Protein AF-A0A1B2IY49-F1 (afdb_monomer)

Solvent-accessible surface area (backbone atoms only — not comparable to full-atom values): 8302 Å² total; per-residue (Å²): 99,75,45,83,74,47,77,48,63,42,98,83,67,39,33,44,38,41,30,28,26,46,43,56,96,92,39,77,46,91,59,80,43,50,30,36,43,34,51,78,50,99,48,34,34,33,35,19,38,26,85,46,89,100,45,72,39,74,17,78,49,65,54,77,44,77,49,66,69,64,94,63,80,59,44,60,62,50,42,57,72,69,43,41,64,55,45,36,51,57,41,44,56,50,51,52,51,52,50,52,51,52,51,52,57,38,49,76,71,71,48,93,72,80,59,68,90,73,37,64,68,59,48,49,53,50,50,52,51,27,52,53,53,35,52,52,54,51,49,54,52,31,46,69,74,72,109

Secondary structure (DSSP, 8-state):
-EEEEEEEE-TTS-EEEEEEEEEETTEE-S--EEEEEEESSSSEEEEEEEEETTEEEEESSSEEEEEE--SS-SHHHHIIIIIHHHHHHHHHHHHHHHHHHHHHHHHHTT-----TTT-HHHHHHHHHHHHHHHHHHHHHHHHHHH-

pLDDT: mean 86.25, std 7.24, range [60.22, 95.56]

Mean predicted aligned error: 9.66 Å

Nearest PDB structures (foldseek):
  9exk-assembly1_A  TM=2.529E-01  e=7.251E-01  synthetic construct
  6w3g-assembly1_A  TM=5.824E-01  e=7.915E+00  synthetic construct
  6w3f-assembly2_B  TM=3.516E-01  e=3.230E+00  synthetic construct

Radius of gyration: 22.64 Å; Cα contacts (8 Å, |Δi|>4): 192; chains: 1; bounding box: 48×28×68 Å

Structure (mmCIF, N/CA/C/O backbone):
data_AF-A0A1B2IY49-F1
#
_entry.id   AF-A0A1B2IY49-F1
#
loop_
_atom_site.group_PDB
_atom_site.id
_atom_site.type_symbol
_atom_site.label_atom_id
_atom_site.label_alt_id
_atom_site.label_comp_id
_atom_site.label_asym_id
_atom_site.label_entity_id
_atom_site.label_seq_id
_atom_site.pdbx_PDB_ins_code
_atom_site.Cartn_x
_atom_site.Cartn_y
_atom_site.Cartn_z
_atom_site.occupancy
_atom_site.B_iso_or_equiv
_atom_site.auth_seq_id
_atom_site.auth_comp_id
_atom_site.auth_asym_id
_atom_site.auth_atom_id
_atom_site.pdbx_PDB_model_num
ATOM 1 N N . MET A 1 1 ? -9.467 0.993 -11.015 1.00 60.22 1 MET A N 1
ATOM 2 C CA . MET A 1 1 ? -9.026 -0.027 -11.997 1.00 60.22 1 MET A CA 1
ATOM 3 C C . MET A 1 1 ? -8.592 0.673 -13.283 1.00 60.22 1 MET A C 1
ATOM 5 O O . MET A 1 1 ? -9.047 1.790 -13.521 1.00 60.22 1 MET A O 1
ATOM 9 N N . VAL A 1 2 ? -7.701 0.080 -14.078 1.00 70.75 2 VAL A N 1
ATOM 10 C CA . VAL A 1 2 ? -7.258 0.634 -15.372 1.00 70.75 2 VAL A CA 1
ATOM 11 C C . VAL A 1 2 ? -7.484 -0.385 -16.481 1.00 70.75 2 VAL A C 1
ATOM 13 O O . VAL A 1 2 ? -7.362 -1.579 -16.234 1.00 70.75 2 VAL A O 1
ATOM 16 N N . VAL A 1 3 ? -7.799 0.087 -17.687 1.00 75.25 3 VAL A N 1
ATOM 17 C CA . VAL A 1 3 ? -7.987 -0.762 -18.871 1.00 75.25 3 VAL A CA 1
ATOM 18 C C . VAL A 1 3 ? -7.000 -0.335 -19.950 1.00 75.25 3 VAL A C 1
ATOM 20 O O . VAL A 1 3 ? -6.993 0.847 -20.316 1.00 75.25 3 VAL A O 1
ATOM 23 N N . PRO A 1 4 ? -6.154 -1.247 -20.458 1.00 78.94 4 PRO A N 1
ATOM 24 C CA . PRO A 1 4 ? -5.257 -0.936 -21.557 1.00 78.94 4 PRO A CA 1
ATOM 25 C C . PRO A 1 4 ? -6.061 -0.698 -22.838 1.00 78.94 4 PRO A C 1
ATOM 27 O O . PRO A 1 4 ? -6.940 -1.471 -23.199 1.00 78.94 4 PRO A O 1
ATOM 30 N N . VAL A 1 5 ? -5.729 0.383 -23.532 1.00 84.56 5 VAL A N 1
ATOM 31 C CA . VAL A 1 5 ? -6.350 0.796 -24.798 1.00 84.56 5 VAL A CA 1
ATOM 32 C C . VAL A 1 5 ? -5.426 0.474 -25.962 1.00 84.56 5 VAL A C 1
ATOM 34 O O . VAL A 1 5 ? -5.858 0.016 -27.014 1.00 84.56 5 VAL A O 1
ATOM 37 N N . LYS A 1 6 ? -4.126 0.733 -25.784 1.00 87.94 6 LYS A N 1
ATOM 38 C CA . LYS A 1 6 ? -3.117 0.506 -26.816 1.00 87.94 6 LYS A CA 1
ATOM 39 C C . LYS A 1 6 ? -1.762 0.221 -26.197 1.00 87.94 6 LYS A C 1
ATOM 41 O O . LYS A 1 6 ? -1.289 0.998 -25.370 1.00 87.94 6 LYS A O 1
ATOM 46 N N . ASN A 1 7 ? -1.106 -0.821 -26.692 1.00 89.56 7 ASN A N 1
ATOM 47 C CA . ASN A 1 7 ? 0.267 -1.169 -26.347 1.00 89.56 7 ASN A CA 1
ATOM 48 C C . ASN A 1 7 ? 1.138 -1.092 -27.601 1.00 89.56 7 ASN A C 1
ATOM 50 O O . ASN A 1 7 ? 0.701 -1.451 -28.691 1.00 89.56 7 ASN A O 1
ATOM 54 N N . SER A 1 8 ? 2.364 -0.595 -27.463 1.00 92.25 8 SER A N 1
ATOM 55 C CA . SER A 1 8 ? 3.333 -0.558 -28.563 1.00 92.25 8 SER A CA 1
ATOM 56 C C . SER A 1 8 ? 4.759 -0.616 -28.038 1.00 92.25 8 SER A C 1
ATOM 58 O O . SER A 1 8 ? 5.028 -0.181 -26.919 1.00 92.25 8 SER A O 1
ATOM 60 N N . PHE A 1 9 ? 5.675 -1.120 -28.856 1.00 93.25 9 PHE A N 1
ATOM 61 C CA . PHE A 1 9 ? 7.101 -1.136 -28.551 1.00 93.25 9 PHE A CA 1
ATOM 62 C C . PHE A 1 9 ? 7.852 -0.091 -29.380 1.00 93.25 9 PHE A C 1
ATOM 64 O O . PHE A 1 9 ? 7.436 0.262 -30.484 1.00 93.25 9 PHE A O 1
ATOM 71 N N . SER A 1 10 ? 8.976 0.404 -28.860 1.00 93.69 10 SER A N 1
ATOM 72 C CA . SER A 1 10 ? 9.942 1.151 -29.670 1.00 93.69 10 SER A CA 1
ATOM 73 C C . SER A 1 10 ? 10.500 0.268 -30.790 1.00 93.69 10 SER A C 1
ATOM 75 O O . SER A 1 10 ? 10.506 -0.955 -30.675 1.00 93.69 10 SER A O 1
ATOM 77 N N . LYS A 1 11 ? 11.063 0.883 -31.840 1.00 93.12 11 LYS A N 1
ATOM 78 C CA . LYS A 1 11 ? 11.736 0.154 -32.936 1.00 93.12 11 LYS A CA 1
ATOM 79 C C . LYS A 1 11 ? 12.808 -0.822 -32.432 1.00 93.12 11 LYS A C 1
ATOM 81 O O . LYS A 1 11 ? 12.962 -1.908 -32.963 1.00 93.12 11 LYS A O 1
ATOM 86 N N . THR A 1 12 ? 13.515 -0.441 -31.369 1.00 93.25 12 THR A N 1
ATOM 87 C CA . THR A 1 12 ? 14.555 -1.252 -30.714 1.00 93.25 12 THR A CA 1
ATOM 88 C C . THR A 1 12 ? 14.007 -2.310 -29.751 1.00 93.25 12 THR A C 1
ATOM 90 O O . THR A 1 12 ? 14.784 -2.997 -29.097 1.00 93.25 12 THR A O 1
ATOM 93 N N . MET A 1 13 ? 12.685 -2.380 -29.573 1.00 91.19 13 MET A N 1
ATOM 94 C CA . MET A 1 13 ? 11.982 -3.213 -28.588 1.00 91.19 13 MET A CA 1
ATOM 95 C C . MET A 1 13 ? 12.436 -3.027 -27.131 1.00 91.19 13 MET A C 1
ATOM 97 O O . MET A 1 13 ? 12.137 -3.847 -26.263 1.00 91.19 13 MET A O 1
ATOM 101 N N . ARG A 1 14 ? 13.142 -1.930 -26.826 1.00 93.94 14 ARG A N 1
ATOM 102 C CA . ARG A 1 14 ? 13.596 -1.622 -25.463 1.00 93.94 14 ARG A CA 1
ATOM 103 C C . ARG A 1 14 ? 12.574 -0.835 -24.659 1.00 93.94 14 ARG A C 1
ATOM 105 O O . ARG A 1 14 ? 12.638 -0.884 -23.439 1.00 93.94 14 ARG A O 1
ATOM 112 N N . THR A 1 15 ? 11.643 -0.129 -25.294 1.00 93.69 15 THR A N 1
ATOM 113 C CA . THR A 1 15 ? 10.619 0.644 -24.579 1.00 93.69 15 THR A CA 1
ATOM 114 C C . THR A 1 15 ? 9.239 0.098 -24.886 1.00 93.69 15 THR A C 1
ATOM 116 O O . THR A 1 15 ? 8.845 0.064 -26.047 1.00 93.69 15 THR A O 1
ATOM 119 N N . LEU A 1 16 ? 8.496 -0.280 -23.850 1.00 93.12 16 LEU A N 1
ATOM 120 C CA . LEU A 1 16 ? 7.062 -0.527 -23.919 1.00 93.12 16 LEU A CA 1
ATOM 121 C C . LEU A 1 16 ? 6.325 0.781 -23.618 1.00 93.12 16 LEU A C 1
ATOM 123 O O . LEU A 1 16 ? 6.562 1.402 -22.581 1.00 93.12 16 LEU A O 1
ATOM 127 N N . TYR A 1 17 ? 5.411 1.168 -24.499 1.00 91.12 17 TYR A N 1
ATOM 128 C CA . TYR A 1 17 ? 4.462 2.256 -24.297 1.00 91.12 17 TYR A CA 1
ATOM 129 C C . TYR A 1 17 ? 3.064 1.674 -24.125 1.00 91.12 17 TYR A C 1
ATOM 131 O O . TYR A 1 17 ? 2.582 0.951 -24.998 1.00 91.12 17 TYR A O 1
ATOM 139 N N . VAL A 1 18 ? 2.406 2.032 -23.026 1.00 90.81 18 VAL A N 1
ATOM 140 C CA . VAL A 1 18 ? 1.033 1.619 -22.719 1.00 90.81 18 VAL A CA 1
ATOM 141 C C . VAL A 1 18 ? 0.168 2.863 -22.621 1.00 90.81 18 VAL A C 1
ATOM 143 O O . VAL A 1 18 ? 0.495 3.804 -21.896 1.00 90.81 18 VAL A O 1
ATOM 146 N N . THR A 1 19 ? -0.939 2.862 -23.352 1.00 88.12 19 THR A N 1
ATOM 147 C CA . THR A 1 19 ? -2.033 3.821 -23.207 1.00 88.12 19 THR A CA 1
ATOM 148 C C . THR A 1 19 ? -3.190 3.123 -22.514 1.00 88.12 19 THR A C 1
ATOM 150 O O . THR A 1 19 ? -3.555 2.020 -22.917 1.00 88.12 19 THR A O 1
ATOM 153 N N . TYR A 1 20 ? -3.755 3.741 -21.483 1.00 85.50 20 TYR A N 1
ATOM 154 C CA . TYR A 1 20 ? -4.836 3.173 -20.684 1.00 85.50 20 TYR A CA 1
ATOM 1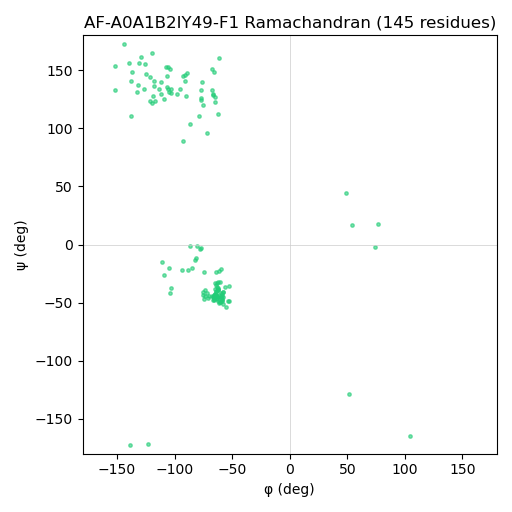55 C C . TYR A 1 20 ? -5.897 4.217 -20.324 1.00 85.50 20 TYR A C 1
ATOM 157 O O . TYR A 1 20 ? -5.615 5.416 -20.246 1.00 85.50 20 TYR A O 1
ATOM 165 N N . HIS A 1 21 ? -7.108 3.737 -20.054 1.00 80.62 21 HIS A N 1
ATOM 166 C CA . HIS A 1 21 ? -8.179 4.501 -19.424 1.00 80.62 21 HIS A CA 1
ATOM 167 C C . HIS A 1 21 ? -8.328 4.091 -17.960 1.00 80.62 21 HIS A C 1
ATOM 169 O O . HIS A 1 21 ? -8.036 2.957 -17.576 1.00 80.62 21 HIS A O 1
ATOM 175 N N . THR A 1 22 ? -8.791 5.015 -17.126 1.00 79.75 22 THR A N 1
ATOM 176 C CA . THR A 1 22 ? -9.178 4.724 -15.744 1.00 79.75 22 THR A CA 1
ATOM 177 C C . THR A 1 22 ? -10.659 4.358 -15.694 1.00 79.75 22 THR A C 1
ATOM 179 O O . THR A 1 22 ? -11.475 4.969 -16.378 1.00 79.75 22 THR A O 1
ATOM 182 N N . ILE A 1 23 ? -11.019 3.369 -14.877 1.00 72.00 23 ILE A N 1
ATOM 183 C CA . ILE A 1 23 ? -12.415 3.091 -14.522 1.00 72.00 23 I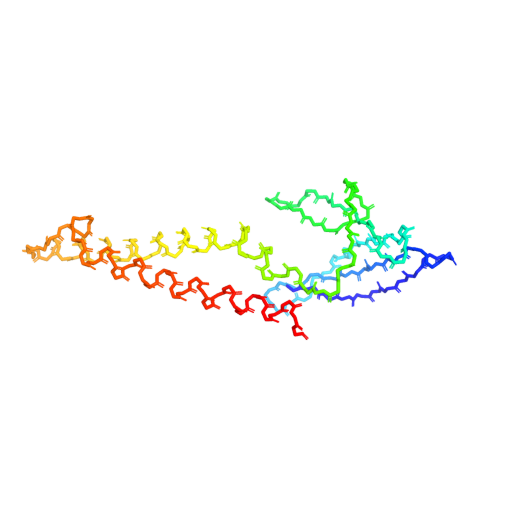LE A CA 1
ATOM 184 C C . ILE A 1 23 ? -12.705 3.740 -13.172 1.00 72.00 23 ILE A C 1
ATOM 186 O O . ILE A 1 23 ? -11.973 3.507 -12.204 1.00 72.00 23 ILE A O 1
ATOM 190 N N . SER A 1 24 ? -13.793 4.506 -13.109 1.00 76.69 24 SER A N 1
ATOM 191 C CA . SER A 1 24 ? -14.354 5.071 -11.881 1.00 76.69 24 SER A CA 1
ATOM 192 C C . SER A 1 24 ? -15.861 4.816 -11.859 1.00 76.69 24 SER A C 1
ATOM 194 O O . SER A 1 24 ? -16.534 5.038 -12.864 1.00 76.69 24 SER A O 1
ATOM 196 N N . ASN A 1 25 ? -16.380 4.303 -10.739 1.00 79.50 25 ASN A N 1
ATOM 197 C CA . ASN A 1 25 ? -17.802 3.982 -10.544 1.00 79.50 25 ASN A CA 1
ATOM 198 C C . ASN A 1 25 ? -18.408 3.159 -11.701 1.00 79.50 25 ASN A C 1
ATOM 200 O O . ASN A 1 25 ? -19.471 3.486 -12.221 1.00 79.50 25 ASN A O 1
ATOM 204 N N . GLY A 1 26 ? -17.681 2.136 -12.165 1.00 76.38 26 GLY A N 1
ATOM 205 C CA . GLY A 1 26 ? -18.111 1.254 -13.258 1.00 76.38 26 GLY A CA 1
ATOM 206 C C . GLY A 1 26 ? -18.054 1.863 -14.666 1.00 76.38 26 GLY A C 1
ATOM 207 O O . GLY A 1 26 ? -18.331 1.164 -15.634 1.00 76.38 26 GLY A O 1
ATOM 208 N N . LYS A 1 27 ? -17.664 3.135 -14.817 1.00 75.50 27 LYS A N 1
ATOM 209 C CA . LYS A 1 27 ? -17.574 3.816 -16.117 1.00 75.50 27 LYS A CA 1
ATOM 210 C C . LYS A 1 27 ? -16.121 3.977 -16.557 1.00 75.50 27 LYS A C 1
ATOM 212 O O . LYS A 1 27 ? -15.268 4.404 -15.774 1.00 75.50 27 LYS A O 1
ATOM 217 N N . VAL A 1 28 ? -15.842 3.664 -17.824 1.00 82.12 28 VAL A N 1
ATOM 218 C CA . VAL A 1 28 ? -14.532 3.898 -18.449 1.00 82.12 28 VAL A CA 1
ATOM 219 C C . VAL A 1 28 ? -14.388 5.392 -18.744 1.00 82.12 28 VAL A C 1
ATOM 221 O O . VAL A 1 28 ? -15.197 5.982 -19.460 1.00 82.12 28 VAL A O 1
ATOM 224 N N . GLY A 1 29 ? -13.369 6.023 -18.167 1.00 77.88 29 GLY A N 1
ATOM 225 C CA . GLY A 1 29 ? -13.043 7.421 -18.422 1.00 77.88 29 GLY A CA 1
ATOM 226 C C . GLY A 1 29 ? -12.541 7.639 -19.850 1.00 77.88 29 GLY A C 1
ATOM 227 O O . GLY A 1 29 ? -11.925 6.762 -20.442 1.00 77.88 29 GLY A O 1
ATOM 228 N N . LYS A 1 30 ? -12.762 8.838 -20.400 1.00 83.62 30 LYS A N 1
ATOM 229 C CA . LYS A 1 30 ? -12.366 9.189 -21.780 1.00 83.62 30 LYS A CA 1
ATOM 230 C C . LYS A 1 30 ? -10.897 9.615 -21.913 1.00 83.62 30 LYS A C 1
ATOM 232 O O . LYS A 1 30 ? -10.367 9.713 -23.017 1.00 83.62 30 LYS A O 1
ATOM 237 N N . THR A 1 31 ? -10.226 9.896 -20.796 1.00 82.88 31 THR A N 1
ATOM 238 C CA . THR A 1 31 ? -8.852 10.412 -20.788 1.00 82.88 31 THR A CA 1
ATOM 239 C C . THR A 1 31 ? -7.847 9.301 -21.065 1.00 82.88 31 THR A C 1
ATOM 241 O O . THR A 1 31 ? -7.795 8.312 -20.336 1.00 82.88 31 THR A O 1
ATOM 244 N N . ASN A 1 32 ? -7.017 9.487 -22.093 1.00 85.19 32 ASN A N 1
ATOM 245 C CA . ASN A 1 32 ? -5.886 8.610 -22.384 1.00 85.19 32 ASN A CA 1
ATOM 246 C C . ASN A 1 32 ? -4.712 8.924 -21.455 1.00 85.19 32 ASN A C 1
ATOM 248 O O . ASN A 1 32 ? -4.044 9.949 -21.601 1.00 85.19 32 ASN A O 1
ATOM 252 N N . TYR A 1 33 ? -4.416 8.009 -20.542 1.00 84.56 33 TYR A N 1
ATOM 253 C CA . TYR A 1 33 ? -3.196 8.042 -19.750 1.00 84.56 33 TYR A CA 1
ATOM 254 C C . TYR A 1 33 ? -2.116 7.221 -20.438 1.00 84.56 33 TYR A C 1
ATOM 256 O O . TYR A 1 33 ? -2.402 6.209 -21.071 1.00 84.56 33 TYR A O 1
ATOM 264 N N . LYS A 1 34 ? -0.861 7.661 -20.332 1.00 87.88 34 LYS A N 1
ATOM 265 C CA . LYS A 1 34 ? 0.278 7.001 -20.975 1.00 87.88 34 LYS A CA 1
ATOM 266 C C . LYS A 1 34 ? 1.348 6.694 -19.950 1.00 87.88 34 LYS A C 1
ATOM 268 O O . LYS A 1 34 ? 1.728 7.583 -19.192 1.00 87.88 34 LYS A O 1
ATOM 273 N N . LEU A 1 35 ? 1.884 5.483 -19.991 1.00 88.62 35 LEU A N 1
ATOM 274 C CA . LEU A 1 35 ? 3.081 5.093 -19.256 1.00 88.62 35 LEU A CA 1
ATOM 275 C C . LEU A 1 35 ? 4.120 4.494 -20.203 1.00 88.62 35 LEU A C 1
ATOM 277 O O . LEU A 1 35 ? 3.786 3.986 -21.276 1.00 88.62 35 LEU A O 1
ATOM 281 N N . SER A 1 36 ? 5.387 4.565 -19.799 1.00 90.88 36 SER A N 1
ATOM 282 C CA . SER A 1 36 ? 6.487 3.922 -20.514 1.00 90.88 36 SER A CA 1
ATOM 283 C C . SER A 1 36 ? 7.381 3.140 -19.566 1.00 90.88 36 SER A C 1
ATOM 285 O O . SER A 1 36 ? 7.767 3.665 -18.518 1.00 90.88 36 SER A O 1
ATOM 287 N N . ILE A 1 37 ? 7.769 1.938 -19.982 1.00 92.56 37 ILE A N 1
ATOM 288 C CA . ILE A 1 37 ? 8.757 1.103 -19.301 1.00 92.56 37 ILE A CA 1
ATOM 289 C C . ILE A 1 37 ? 9.915 0.868 -20.267 1.00 92.56 37 ILE A C 1
ATOM 291 O O . ILE A 1 37 ? 9.722 0.349 -21.362 1.00 92.56 37 ILE A O 1
ATOM 295 N N . TYR A 1 38 ? 11.119 1.254 -19.862 1.00 94.50 38 TYR A N 1
ATOM 296 C CA . TYR A 1 38 ? 12.352 1.054 -20.614 1.00 94.50 38 TYR A CA 1
ATOM 297 C C . TYR A 1 38 ? 13.162 -0.104 -20.031 1.00 94.50 38 TYR A C 1
ATOM 299 O O . TYR A 1 38 ? 13.428 -0.142 -18.834 1.00 94.50 38 TYR A O 1
ATOM 307 N N . LYS A 1 39 ? 13.589 -1.032 -20.880 1.00 95.31 39 LYS A N 1
ATOM 308 C CA . LYS A 1 39 ? 14.430 -2.181 -20.555 1.00 95.31 39 LYS A CA 1
ATOM 309 C C . LYS A 1 39 ? 15.908 -1.781 -20.615 1.00 95.31 39 LYS A C 1
ATOM 311 O O . LYS A 1 39 ? 16.491 -1.679 -21.698 1.00 95.31 39 LYS A O 1
ATOM 316 N N . LYS A 1 40 ? 16.525 -1.596 -19.443 1.00 92.12 40 LYS A N 1
ATOM 317 C CA . LYS A 1 40 ? 17.963 -1.310 -19.303 1.00 92.12 40 LYS A CA 1
ATOM 318 C C . LYS A 1 40 ? 18.810 -2.559 -19.542 1.00 92.12 40 LYS A C 1
ATOM 320 O O . LYS A 1 40 ? 19.764 -2.504 -20.308 1.00 92.12 40 LYS A O 1
ATOM 325 N N . THR A 1 41 ? 18.437 -3.684 -18.942 1.00 91.88 41 THR A N 1
ATOM 326 C CA . THR A 1 41 ? 19.096 -4.994 -19.108 1.00 91.88 41 THR A CA 1
ATOM 327 C C . THR A 1 41 ? 18.030 -6.093 -19.205 1.00 91.88 41 THR A C 1
ATOM 329 O O . THR A 1 41 ? 16.840 -5.800 -19.300 1.00 91.88 41 THR A O 1
ATOM 332 N N . SER A 1 42 ? 18.410 -7.373 -19.213 1.00 87.81 42 SER A N 1
ATOM 333 C CA . SER A 1 42 ? 17.446 -8.484 -19.148 1.00 87.81 42 SER A CA 1
ATOM 334 C C . SER A 1 42 ? 16.607 -8.471 -17.860 1.00 87.81 42 SER A C 1
ATOM 336 O O . SER A 1 42 ? 15.428 -8.836 -17.889 1.00 87.81 42 SER A O 1
ATOM 338 N N . SER A 1 43 ? 17.191 -8.008 -16.755 1.00 88.38 43 SER A N 1
ATOM 339 C CA . SER A 1 43 ? 16.587 -7.992 -15.423 1.00 88.38 43 SER A CA 1
ATOM 340 C C . SER A 1 43 ? 16.263 -6.593 -14.908 1.00 88.38 43 SER A C 1
ATOM 342 O O . SER A 1 43 ? 15.482 -6.483 -13.977 1.00 88.38 43 SER A O 1
ATOM 344 N N . THR A 1 44 ? 16.787 -5.517 -15.492 1.00 93.31 44 THR A N 1
ATOM 345 C CA . THR A 1 44 ? 16.590 -4.153 -14.985 1.00 93.31 44 THR A CA 1
ATOM 346 C C . THR A 1 44 ? 15.770 -3.309 -15.950 1.00 93.31 44 THR A C 1
ATOM 348 O O . THR A 1 44 ? 16.042 -3.244 -17.151 1.00 93.31 44 THR A O 1
ATOM 351 N N . TYR A 1 45 ? 14.794 -2.602 -15.397 1.00 94.25 45 TYR A N 1
ATOM 352 C CA . TYR A 1 45 ? 13.840 -1.767 -16.108 1.00 94.25 45 TYR A CA 1
ATOM 353 C C . TYR A 1 45 ? 13.798 -0.383 -15.466 1.00 94.25 45 TYR A C 1
ATOM 355 O O . TYR A 1 45 ? 14.219 -0.188 -14.329 1.00 94.25 45 TYR A O 1
ATOM 363 N N . SER A 1 46 ? 13.296 0.606 -16.190 1.00 93.81 46 SER A N 1
ATOM 364 C CA . SER A 1 46 ? 13.033 1.927 -15.640 1.00 93.81 46 SER A CA 1
ATOM 365 C C . SER A 1 46 ? 11.708 2.473 -16.130 1.00 93.81 46 SER A C 1
ATOM 367 O O . SER A 1 46 ? 11.379 2.329 -17.304 1.00 93.81 46 SER A O 1
ATOM 369 N N . ALA A 1 47 ? 10.981 3.145 -15.251 1.00 93.25 47 ALA A N 1
ATOM 370 C CA . ALA A 1 47 ? 9.749 3.847 -15.575 1.00 93.25 47 ALA A CA 1
ATOM 371 C C . ALA A 1 47 ? 9.808 5.266 -15.013 1.00 93.25 47 ALA A C 1
ATOM 373 O O . ALA A 1 47 ? 10.549 5.538 -14.069 1.00 93.25 47 ALA A O 1
ATOM 374 N N . LYS A 1 48 ? 9.037 6.186 -15.592 1.00 90.44 48 LYS A N 1
ATOM 375 C CA . LYS A 1 48 ? 8.924 7.543 -15.056 1.00 90.44 48 LYS A CA 1
ATOM 376 C C . LYS A 1 48 ? 7.697 7.636 -14.164 1.00 90.44 48 LYS A C 1
ATOM 378 O O . LYS A 1 48 ? 6.623 7.162 -14.528 1.00 90.44 48 LYS A O 1
ATOM 383 N N . LEU A 1 49 ? 7.869 8.238 -12.994 1.00 87.00 49 LEU A N 1
ATOM 384 C CA . LEU A 1 49 ? 6.789 8.526 -12.063 1.00 87.00 49 LEU A CA 1
ATOM 385 C C . LEU A 1 49 ?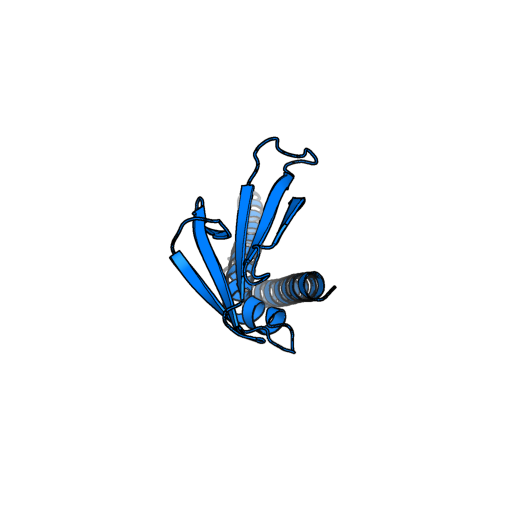 6.579 10.036 -11.997 1.00 87.00 49 LEU A C 1
ATOM 387 O O . LEU A 1 49 ? 7.522 10.795 -11.766 1.00 87.00 49 LEU A O 1
ATOM 391 N N . THR A 1 50 ? 5.332 10.465 -12.151 1.00 86.94 50 THR A N 1
ATOM 392 C CA . THR A 1 50 ? 4.923 11.853 -11.920 1.00 86.94 50 THR A CA 1
ATOM 393 C C . THR A 1 50 ? 4.111 11.949 -10.636 1.00 86.94 50 THR A C 1
ATOM 395 O O . THR A 1 50 ? 3.449 10.985 -10.242 1.00 86.94 50 THR A O 1
ATOM 398 N N . LYS A 1 51 ? 4.140 13.112 -9.981 1.00 79.06 51 LYS A N 1
ATOM 399 C CA . LYS A 1 51 ? 3.261 13.384 -8.841 1.00 79.06 51 LYS A CA 1
ATOM 400 C C . LYS A 1 51 ? 1.817 13.438 -9.348 1.00 79.06 51 LYS A C 1
ATOM 402 O O . LYS A 1 51 ? 1.532 14.115 -10.334 1.00 79.06 51 LYS A O 1
ATOM 407 N N . TYR A 1 52 ? 0.923 12.701 -8.701 1.00 70.12 52 TYR A N 1
ATOM 408 C CA . TYR A 1 52 ? -0.505 12.702 -8.992 1.00 70.12 52 TYR A CA 1
ATOM 409 C C . TYR A 1 52 ? -1.276 12.704 -7.673 1.00 70.12 52 TYR A C 1
ATOM 411 O O . TYR A 1 52 ? -1.264 11.715 -6.941 1.00 70.12 52 TYR A O 1
ATOM 419 N N . LYS A 1 53 ? -1.936 13.829 -7.369 1.00 72.69 53 LYS A N 1
ATOM 420 C CA . LYS A 1 53 ? -2.560 14.094 -6.061 1.00 72.69 53 LYS A CA 1
ATOM 421 C C . LYS A 1 53 ? -1.558 13.847 -4.913 1.00 72.69 53 LYS A C 1
ATOM 423 O O . LYS A 1 53 ? -0.442 14.364 -4.962 1.00 72.69 53 LYS A O 1
ATOM 428 N N . SER A 1 54 ? -1.942 13.056 -3.912 1.00 63.25 54 SER A N 1
ATOM 429 C CA . SER A 1 54 ? -1.109 12.633 -2.780 1.00 63.25 54 SER A CA 1
ATOM 430 C C . SER A 1 54 ? -0.113 11.514 -3.119 1.00 63.25 54 SER A C 1
ATOM 432 O O . SER A 1 54 ? 0.695 11.149 -2.273 1.00 63.25 54 SER A O 1
ATOM 434 N N . GLY A 1 55 ? -0.138 10.972 -4.342 1.00 65.56 55 GLY A N 1
ATOM 435 C CA . GLY A 1 55 ? 0.667 9.820 -4.743 1.00 65.56 55 GLY A CA 1
ATOM 436 C C . GLY A 1 55 ? 1.581 10.065 -5.943 1.00 65.56 55 GLY A C 1
ATOM 437 O O . GLY A 1 55 ? 1.753 11.181 -6.443 1.00 65.56 55 GLY A O 1
ATOM 438 N N . ARG A 1 56 ? 2.181 8.975 -6.426 1.00 71.00 56 ARG A N 1
ATOM 439 C CA . ARG A 1 56 ? 2.957 8.925 -7.669 1.00 71.00 56 ARG A CA 1
ATOM 440 C C . ARG A 1 56 ? 2.280 7.964 -8.637 1.00 71.00 56 ARG A C 1
ATOM 442 O O . ARG A 1 56 ? 1.885 6.875 -8.241 1.00 71.00 56 ARG A O 1
ATOM 449 N N . ALA A 1 57 ? 2.173 8.354 -9.901 1.00 73.19 57 ALA A N 1
ATOM 450 C CA . ALA A 1 57 ? 1.614 7.515 -10.955 1.00 73.19 57 ALA A CA 1
ATOM 451 C C . ALA A 1 57 ? 2.643 7.308 -12.067 1.00 73.19 57 ALA A C 1
ATOM 453 O O . ALA A 1 57 ? 3.407 8.223 -12.394 1.00 73.19 57 ALA A O 1
ATOM 454 N N . VAL A 1 58 ? 2.648 6.112 -12.661 1.00 78.38 58 VAL A N 1
ATOM 455 C CA . VAL A 1 58 ? 3.505 5.822 -13.813 1.00 78.38 58 VAL A CA 1
ATOM 456 C C . VAL A 1 58 ? 3.050 6.660 -15.001 1.00 78.38 58 VAL A C 1
ATOM 458 O O . VAL A 1 58 ? 1.868 6.686 -15.348 1.00 78.38 58 VAL A O 1
ATOM 461 N N . ASN A 1 59 ? 3.997 7.364 -15.612 1.00 80.81 59 ASN A N 1
ATOM 462 C CA . ASN A 1 59 ? 3.756 8.273 -16.718 1.00 80.81 59 ASN A CA 1
ATOM 463 C C . ASN A 1 59 ? 4.923 8.215 -17.723 1.00 80.81 59 ASN A C 1
ATOM 465 O O . ASN A 1 59 ? 5.942 7.568 -17.497 1.00 80.81 59 ASN A O 1
ATOM 469 N N . ILE A 1 60 ? 4.776 8.884 -18.861 1.00 83.75 60 ILE A N 1
ATOM 470 C CA . ILE A 1 60 ? 5.854 9.152 -19.825 1.00 83.75 60 ILE A CA 1
ATOM 471 C C . ILE A 1 60 ? 6.727 10.358 -19.420 1.00 83.75 60 ILE A C 1
ATOM 473 O O . ILE A 1 60 ? 7.796 10.584 -19.994 1.00 83.75 60 ILE A O 1
ATOM 477 N N . LYS A 1 61 ? 6.278 11.140 -18.431 1.00 83.19 61 LYS A N 1
ATOM 478 C CA . LYS A 1 61 ? 6.966 12.304 -17.849 1.00 83.19 61 LYS A CA 1
ATOM 479 C C . LYS A 1 61 ? 7.226 12.092 -16.352 1.00 83.19 61 LYS A C 1
ATOM 481 O O . LYS A 1 61 ? 6.628 11.217 -15.734 1.00 83.19 61 LYS A O 1
ATOM 486 N N . GLY A 1 62 ? 8.102 12.912 -15.774 1.00 86.75 62 GLY A N 1
ATOM 487 C CA . GLY A 1 62 ? 8.457 12.865 -14.354 1.00 86.75 62 GLY A CA 1
ATOM 488 C C . GLY A 1 62 ? 9.825 12.236 -14.091 1.00 86.75 62 GLY A C 1
ATOM 489 O O . GLY A 1 62 ? 10.644 12.093 -15.002 1.00 86.75 62 GLY A O 1
ATOM 490 N N . THR A 1 63 ? 10.070 11.884 -12.832 1.00 88.81 63 THR A N 1
ATOM 491 C CA . THR A 1 63 ? 11.350 11.347 -12.357 1.00 88.81 63 THR A CA 1
ATOM 492 C C . THR A 1 63 ? 11.496 9.885 -12.762 1.00 88.81 63 THR A C 1
ATOM 494 O O . THR A 1 63 ? 10.572 9.091 -12.583 1.00 88.81 63 THR A O 1
ATOM 497 N N . THR A 1 64 ? 12.657 9.516 -13.301 1.00 92.44 64 THR A N 1
ATOM 498 C CA . THR A 1 64 ? 12.965 8.133 -13.681 1.00 92.44 64 THR A CA 1
ATOM 499 C C . THR A 1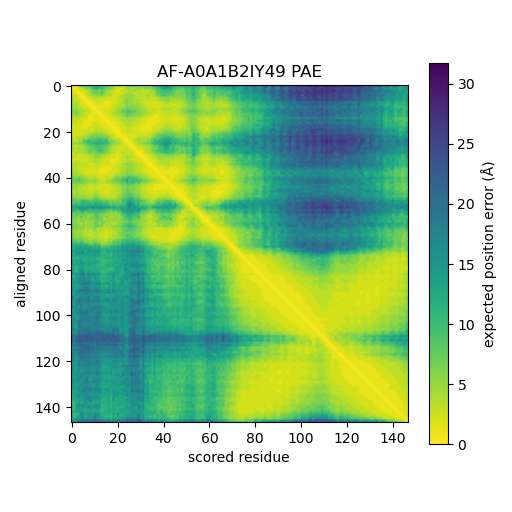 64 ? 13.305 7.302 -12.448 1.00 92.44 64 THR A C 1
ATOM 501 O O . THR A 1 64 ? 14.233 7.626 -11.715 1.00 92.44 64 THR A O 1
ATOM 504 N N . TYR A 1 65 ? 12.608 6.185 -12.275 1.00 91.12 65 TYR A N 1
ATOM 505 C CA . TYR A 1 65 ? 12.896 5.162 -11.278 1.00 91.12 65 TYR A CA 1
ATOM 506 C C . TYR A 1 65 ? 13.366 3.895 -11.974 1.00 91.12 65 TYR A C 1
ATOM 508 O O . TYR A 1 65 ? 12.842 3.528 -13.024 1.00 91.12 65 TYR A O 1
ATOM 516 N N . THR A 1 66 ? 14.366 3.235 -11.396 1.00 92.12 66 THR A N 1
ATOM 517 C CA . THR A 1 66 ? 14.890 1.957 -11.888 1.00 92.12 66 THR A CA 1
ATOM 518 C C . THR A 1 66 ? 14.430 0.848 -10.952 1.00 92.12 66 THR A C 1
ATOM 520 O O . THR A 1 66 ? 14.489 1.014 -9.739 1.00 92.12 66 THR A O 1
ATOM 523 N N . PHE A 1 67 ? 13.971 -0.264 -11.512 1.00 87.88 67 PHE A N 1
ATOM 524 C CA . PHE A 1 67 ? 13.543 -1.435 -10.762 1.00 87.88 67 PHE A CA 1
ATOM 525 C C . PHE A 1 67 ? 14.061 -2.708 -11.428 1.00 87.88 67 PHE A C 1
ATOM 527 O O . PHE A 1 67 ? 14.230 -2.776 -12.648 1.00 87.88 67 PHE A O 1
ATOM 534 N N . THR A 1 68 ? 14.326 -3.719 -10.612 1.00 89.81 68 THR A N 1
ATOM 535 C CA . THR A 1 68 ? 14.817 -5.018 -11.071 1.00 89.81 68 THR A CA 1
ATOM 536 C C . THR A 1 68 ? 13.666 -6.012 -11.053 1.00 89.81 68 THR A C 1
ATOM 538 O O . THR A 1 68 ? 12.916 -6.086 -10.085 1.00 89.81 68 THR A O 1
ATOM 541 N N . LYS A 1 69 ? 13.520 -6.782 -12.130 1.00 82.75 69 LYS A N 1
ATOM 542 C CA . LYS A 1 69 ? 12.640 -7.941 -12.204 1.00 82.75 69 LYS A CA 1
ATOM 543 C C . LYS A 1 69 ? 13.125 -8.965 -11.186 1.00 82.75 69 LYS A C 1
ATOM 545 O O . LYS A 1 69 ? 14.204 -9.537 -11.341 1.00 82.75 69 LYS A O 1
ATOM 550 N N . THR A 1 70 ? 12.326 -9.188 -10.156 1.00 79.88 70 THR A N 1
ATOM 551 C CA . THR A 1 70 ? 12.568 -10.215 -9.147 1.00 79.88 70 THR A CA 1
ATOM 552 C C . THR A 1 70 ? 11.922 -11.530 -9.582 1.00 79.88 70 THR A C 1
ATOM 554 O O . THR A 1 70 ? 10.918 -11.533 -10.296 1.00 79.88 70 THR A O 1
ATOM 557 N N . LYS A 1 71 ? 12.531 -12.664 -9.208 1.00 76.69 71 LYS A N 1
ATOM 558 C CA . LYS A 1 71 ? 11.956 -14.001 -9.455 1.00 76.69 71 LYS A CA 1
ATOM 559 C C . LYS A 1 71 ? 10.785 -14.285 -8.515 1.00 76.69 71 LYS A C 1
ATOM 561 O O . LYS A 1 71 ? 9.798 -14.873 -8.932 1.00 76.69 71 LYS A O 1
ATOM 566 N N . SER A 1 72 ? 10.911 -13.860 -7.263 1.00 80.44 72 SER A N 1
ATOM 567 C CA . SER A 1 72 ? 9.848 -13.884 -6.267 1.00 80.44 72 SER A CA 1
ATOM 568 C C . SER A 1 72 ? 9.073 -12.570 -6.295 1.00 80.44 72 SER A C 1
ATOM 570 O O . SER A 1 72 ? 9.639 -11.500 -6.549 1.00 80.44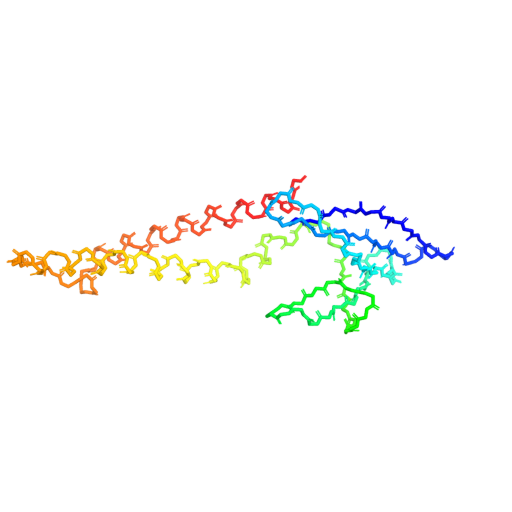 72 SER A O 1
ATOM 572 N N . SER A 1 73 ? 7.771 -12.648 -6.028 1.00 79.25 73 SER A N 1
ATOM 573 C CA . SER A 1 73 ? 6.950 -11.453 -5.883 1.00 79.25 73 SER A CA 1
ATOM 574 C C . SER A 1 73 ? 7.402 -10.638 -4.667 1.00 79.25 73 SER A C 1
ATOM 576 O O . SER A 1 73 ? 7.468 -11.178 -3.558 1.00 79.25 73 SER A O 1
ATOM 578 N N . PRO A 1 74 ? 7.686 -9.333 -4.830 1.00 80.25 74 PRO A N 1
ATOM 579 C CA . PRO A 1 74 ? 8.012 -8.465 -3.709 1.00 80.25 74 PRO A CA 1
ATOM 580 C C . PRO A 1 74 ? 6.764 -8.059 -2.917 1.00 80.25 74 PRO A C 1
ATOM 582 O O . PRO A 1 74 ? 6.907 -7.366 -1.912 1.00 80.25 74 PRO A O 1
ATOM 585 N N . ALA A 1 75 ? 5.557 -8.468 -3.339 1.00 83.00 75 ALA A N 1
ATOM 586 C CA . ALA A 1 75 ? 4.294 -8.020 -2.761 1.00 83.00 75 ALA A CA 1
ATOM 587 C C . ALA A 1 75 ? 4.260 -8.218 -1.244 1.00 83.00 75 ALA A C 1
ATOM 589 O O . ALA A 1 75 ? 3.999 -7.263 -0.521 1.00 83.00 75 ALA A O 1
ATOM 590 N N . LYS A 1 76 ? 4.632 -9.404 -0.741 1.00 84.38 76 LYS A N 1
ATOM 591 C CA . LYS A 1 76 ? 4.639 -9.676 0.704 1.00 84.38 76 LYS A CA 1
ATOM 592 C C . LYS A 1 76 ? 5.545 -8.717 1.472 1.00 84.38 76 LYS A C 1
ATOM 594 O O . LYS A 1 76 ? 5.121 -8.172 2.484 1.00 84.38 76 LYS A O 1
ATOM 599 N N . SER A 1 77 ? 6.775 -8.501 1.011 1.00 86.31 77 SER A N 1
ATOM 600 C CA . SER A 1 77 ? 7.705 -7.587 1.686 1.00 86.31 77 SER A CA 1
ATOM 601 C C . SER A 1 77 ? 7.212 -6.143 1.597 1.00 86.31 77 SER A C 1
ATOM 603 O O . SER A 1 77 ? 7.111 -5.472 2.617 1.00 86.31 77 SER A O 1
ATOM 605 N N . TYR A 1 78 ? 6.822 -5.694 0.406 1.00 84.38 78 TYR A N 1
ATOM 606 C CA . TYR A 1 78 ? 6.388 -4.322 0.170 1.00 84.38 78 TYR A CA 1
ATOM 607 C C . TYR A 1 78 ? 5.134 -3.962 0.972 1.00 84.38 78 TYR A C 1
ATOM 609 O O . TYR A 1 78 ? 5.095 -2.942 1.658 1.00 84.38 78 TYR A O 1
ATOM 617 N N . VAL A 1 79 ? 4.122 -4.826 0.923 1.00 84.88 79 VAL A N 1
ATOM 618 C CA . VAL A 1 79 ? 2.857 -4.635 1.629 1.00 84.88 79 VAL A CA 1
ATOM 619 C C . VAL A 1 79 ? 3.083 -4.652 3.145 1.00 84.88 79 VAL A C 1
ATOM 621 O O . VAL A 1 79 ? 2.571 -3.780 3.844 1.00 84.88 79 VAL A O 1
ATOM 624 N N . ASN A 1 80 ? 3.914 -5.560 3.669 1.00 85.50 80 ASN A N 1
ATOM 625 C CA . ASN A 1 80 ? 4.238 -5.559 5.099 1.00 85.50 80 ASN A CA 1
ATOM 626 C C . ASN A 1 80 ? 5.011 -4.307 5.540 1.00 85.50 80 ASN A C 1
ATOM 628 O O . ASN A 1 80 ? 4.746 -3.793 6.621 1.00 85.50 80 ASN A O 1
ATOM 632 N N . THR A 1 81 ? 5.943 -3.798 4.732 1.00 88.12 81 THR A N 1
ATOM 633 C CA . THR A 1 81 ? 6.753 -2.629 5.108 1.00 88.12 81 THR A CA 1
ATOM 634 C C . THR A 1 81 ? 5.976 -1.318 5.009 1.00 88.12 81 THR A C 1
ATOM 636 O O . THR A 1 81 ? 6.086 -0.477 5.896 1.00 88.12 81 THR A O 1
ATOM 639 N N . TYR A 1 82 ? 5.202 -1.119 3.941 1.00 83.38 82 TYR A N 1
ATOM 640 C CA . TYR A 1 82 ? 4.625 0.195 3.631 1.00 83.38 82 TYR A CA 1
ATOM 641 C C . TYR A 1 82 ? 3.115 0.277 3.835 1.00 83.38 82 TYR A C 1
ATOM 643 O O . TYR A 1 82 ? 2.588 1.362 4.062 1.00 83.38 82 TYR A O 1
ATOM 651 N N . THR A 1 83 ? 2.405 -0.845 3.737 1.00 79.62 83 THR A N 1
ATOM 652 C CA . THR A 1 83 ? 0.937 -0.864 3.734 1.00 79.62 83 THR A CA 1
ATOM 653 C C . THR A 1 83 ? 0.373 -1.318 5.078 1.00 79.62 83 THR A C 1
ATOM 655 O O . THR A 1 83 ? -0.597 -0.729 5.552 1.00 79.62 83 THR A O 1
ATOM 658 N N . LYS A 1 84 ? 1.013 -2.290 5.739 1.00 84.19 84 LYS A N 1
ATOM 659 C CA . LYS A 1 84 ? 0.599 -2.798 7.055 1.00 84.19 84 LYS A CA 1
ATOM 660 C C . LYS A 1 84 ? 0.433 -1.697 8.113 1.00 84.19 84 LYS A C 1
ATOM 662 O O . LYS A 1 84 ? -0.644 -1.662 8.703 1.00 84.19 84 LYS A O 1
ATOM 667 N N . PRO A 1 85 ? 1.379 -0.754 8.310 1.00 87.25 85 PRO A N 1
ATOM 668 C CA . PRO A 1 85 ? 1.218 0.281 9.337 1.00 87.25 85 PRO A CA 1
ATOM 669 C C . PRO A 1 85 ? 0.017 1.201 9.081 1.00 87.25 85 PRO A C 1
ATOM 671 O O . PRO A 1 85 ? -0.640 1.649 10.015 1.00 87.25 85 PRO A O 1
ATOM 674 N N . ILE A 1 86 ? -0.295 1.459 7.806 1.00 82.25 86 ILE A N 1
ATOM 675 C CA . ILE A 1 86 ? -1.423 2.307 7.404 1.00 82.25 86 ILE A CA 1
ATOM 676 C C . ILE A 1 86 ? -2.749 1.603 7.710 1.00 82.25 86 ILE A C 1
ATOM 678 O O . ILE A 1 86 ? -3.655 2.227 8.257 1.00 82.25 86 ILE A O 1
ATOM 682 N N . PHE A 1 87 ? -2.857 0.307 7.394 1.00 81.00 87 PHE A N 1
ATOM 683 C CA . PHE A 1 87 ? -4.048 -0.482 7.719 1.00 81.00 87 PHE A CA 1
ATOM 684 C C . PHE A 1 87 ? -4.244 -0.644 9.222 1.00 81.00 87 PHE A C 1
ATOM 686 O O . PHE A 1 87 ? -5.363 -0.457 9.687 1.00 81.00 87 PHE A O 1
ATOM 693 N N . GLN A 1 88 ? -3.175 -0.935 9.973 1.00 88.81 88 GLN A N 1
ATOM 694 C CA . GLN A 1 88 ? -3.257 -1.049 11.432 1.00 88.81 88 GLN A CA 1
ATOM 695 C C . GLN A 1 88 ? -3.788 0.241 12.040 1.00 88.81 88 GLN A C 1
ATOM 697 O O . GLN A 1 88 ? -4.780 0.200 12.755 1.00 88.81 88 GLN A O 1
ATOM 702 N N . LYS A 1 89 ? -3.194 1.387 11.683 1.00 85.12 89 LYS A N 1
ATOM 703 C CA . LYS A 1 89 ? -3.652 2.687 12.174 1.00 85.12 89 LYS A CA 1
ATOM 704 C C . LYS A 1 89 ? -5.108 2.961 11.799 1.00 85.12 89 LYS A C 1
ATOM 706 O O . LYS A 1 89 ? -5.910 3.294 12.654 1.00 85.12 89 LYS A O 1
ATOM 711 N N . SER A 1 90 ? -5.470 2.763 10.533 1.00 81.75 90 SER A N 1
ATOM 712 C CA . SER A 1 90 ? -6.834 3.036 10.075 1.00 81.75 90 SER A CA 1
ATOM 713 C C . SER A 1 90 ? -7.885 2.141 10.736 1.00 81.75 90 SER A C 1
ATOM 715 O O . SER A 1 90 ? -9.009 2.597 10.937 1.00 81.75 90 SER A O 1
ATOM 717 N N . LEU A 1 91 ? -7.559 0.879 11.035 1.00 85.06 91 LEU A N 1
ATOM 718 C CA . LEU A 1 91 ? -8.457 -0.025 11.753 1.00 85.06 91 LEU A CA 1
ATOM 719 C C . LEU A 1 91 ? -8.517 0.315 13.244 1.00 85.06 91 LEU A C 1
ATOM 721 O O . LEU A 1 91 ? -9.612 0.305 13.793 1.00 85.06 91 LEU A O 1
ATOM 725 N N . GLN A 1 92 ? -7.383 0.651 13.867 1.00 90.38 92 GLN A N 1
ATOM 726 C CA . GLN A 1 92 ? -7.331 1.118 15.255 1.00 90.38 92 GLN A CA 1
ATOM 727 C C . GLN A 1 92 ? -8.253 2.327 15.441 1.00 90.38 92 GLN A C 1
ATOM 729 O O . GLN A 1 92 ? -9.190 2.249 16.229 1.00 90.38 92 GLN A O 1
ATOM 734 N N . ASP A 1 93 ? -8.081 3.365 14.615 1.00 86.94 93 ASP A N 1
ATOM 735 C CA . ASP A 1 93 ? -8.895 4.585 14.661 1.00 86.94 93 ASP A CA 1
ATOM 736 C C . ASP A 1 93 ? -10.404 4.270 14.518 1.00 86.94 93 ASP A C 1
ATOM 738 O O . ASP A 1 93 ? -11.248 4.903 15.150 1.00 86.94 93 ASP A O 1
ATOM 742 N N . GLN A 1 94 ? -10.771 3.279 13.693 1.00 87.75 94 GLN A N 1
ATOM 743 C CA . GLN A 1 94 ? -12.168 2.864 13.502 1.00 87.75 94 GLN A CA 1
ATOM 744 C C . GLN A 1 94 ? -12.746 2.141 14.720 1.00 87.75 94 GLN A C 1
ATOM 746 O O . GLN A 1 94 ? -13.880 2.424 15.109 1.00 87.75 94 GLN A O 1
ATOM 751 N N . TYR A 1 95 ? -11.999 1.197 15.297 1.00 89.88 95 TYR A N 1
ATOM 752 C CA . TYR A 1 95 ? -12.452 0.460 16.474 1.00 89.88 95 TYR A CA 1
ATOM 753 C C . TYR A 1 95 ? -12.534 1.371 17.698 1.00 89.88 95 TYR A C 1
ATOM 755 O O . TYR A 1 95 ? -13.557 1.352 18.379 1.00 89.88 95 TYR A O 1
ATOM 763 N N . GLU A 1 96 ? -11.528 2.216 17.926 1.00 90.19 96 GLU A N 1
ATOM 764 C CA . GLU A 1 96 ? -11.540 3.207 19.006 1.00 90.19 96 GLU A CA 1
ATOM 765 C C . GLU A 1 96 ? -12.718 4.174 18.862 1.00 90.19 96 GLU A C 1
ATOM 767 O O . GLU A 1 96 ? -13.463 4.379 19.815 1.00 90.19 96 GLU A O 1
ATOM 772 N N . ALA A 1 97 ? -12.968 4.711 17.662 1.00 90.94 97 ALA A N 1
ATOM 773 C CA . ALA A 1 97 ? -14.107 5.598 17.436 1.00 90.94 97 ALA A CA 1
ATOM 774 C C . ALA A 1 97 ? -15.459 4.903 17.677 1.00 90.94 97 ALA A C 1
ATOM 776 O O . ALA A 1 97 ? -16.386 5.520 18.205 1.00 90.94 97 ALA A O 1
ATOM 777 N N . ALA A 1 98 ? -15.590 3.629 17.295 1.00 91.00 98 ALA A N 1
ATOM 778 C CA . ALA A 1 98 ? -16.809 2.857 17.522 1.00 91.00 98 ALA A CA 1
ATOM 779 C C . ALA A 1 98 ? -17.053 2.603 19.017 1.00 91.00 98 ALA A C 1
ATOM 781 O O . ALA A 1 98 ? -18.169 2.803 19.497 1.00 91.00 98 ALA A O 1
ATOM 782 N N . VAL A 1 99 ? -16.007 2.215 19.747 1.00 92.69 99 VAL A N 1
ATOM 783 C CA . VAL A 1 99 ? -16.061 1.982 21.193 1.00 92.69 99 VAL A CA 1
ATOM 784 C C . VAL A 1 99 ? -16.334 3.285 21.942 1.00 92.69 99 VAL A C 1
ATOM 786 O O . VAL A 1 99 ? -17.238 3.327 22.772 1.00 92.69 99 VAL A O 1
ATOM 789 N N . GLN A 1 100 ? -15.648 4.375 21.590 1.00 92.88 100 GLN A N 1
ATOM 790 C CA . GLN A 1 100 ? -15.877 5.684 22.198 1.00 92.88 100 GLN A CA 1
ATOM 791 C C . GLN A 1 100 ? -17.313 6.156 21.983 1.00 92.88 100 GLN A C 1
ATOM 793 O O . GLN A 1 100 ? -17.943 6.672 22.902 1.00 92.88 100 GLN A O 1
ATOM 798 N N . LYS A 1 101 ? -17.860 5.959 20.779 1.00 93.12 101 LYS A N 1
ATOM 799 C CA . LYS A 1 101 ? -19.260 6.284 20.498 1.00 93.12 101 LYS A CA 1
ATOM 800 C C . LYS A 1 101 ? -20.204 5.496 21.407 1.00 93.12 101 LYS A C 1
ATOM 802 O O . LYS A 1 101 ? -21.113 6.082 21.983 1.00 93.12 101 LYS A O 1
ATOM 807 N N . GLN A 1 102 ? -19.965 4.196 21.565 1.00 92.25 102 GLN A N 1
ATOM 808 C CA . GLN A 1 102 ? -20.780 3.348 22.430 1.00 92.25 102 GLN A CA 1
ATOM 809 C C .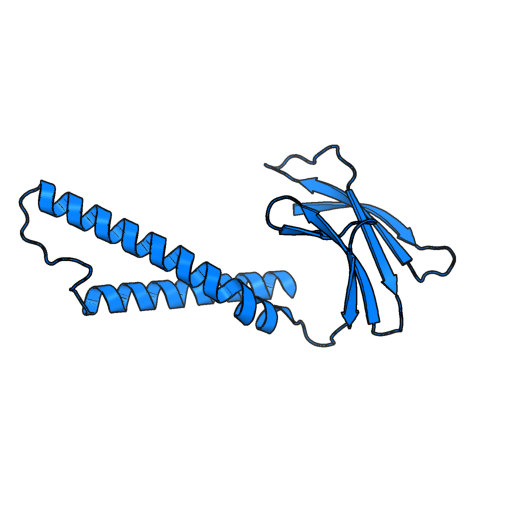 GLN A 1 102 ? -20.678 3.758 23.909 1.00 92.25 102 GLN A C 1
ATOM 811 O O . GLN A 1 102 ? -21.694 3.806 24.596 1.00 92.25 102 GLN A O 1
ATOM 816 N N . TYR A 1 103 ? -19.483 4.116 24.381 1.00 92.12 103 TYR A N 1
ATOM 817 C CA . TYR A 1 103 ? -19.270 4.659 25.723 1.00 92.12 103 TYR A CA 1
ATOM 818 C C . TYR A 1 103 ? -20.077 5.946 25.958 1.00 92.12 103 TYR A C 1
ATOM 820 O O . TYR A 1 103 ? -20.809 6.046 26.941 1.00 92.12 103 TYR A O 1
ATOM 828 N N . GLN A 1 104 ? -20.042 6.898 25.018 1.00 93.06 104 GLN A N 1
ATOM 829 C CA . GLN A 1 104 ? -20.845 8.126 25.109 1.00 93.06 104 GLN A CA 1
ATOM 830 C C . GLN A 1 104 ? -22.357 7.846 25.104 1.00 93.06 104 GLN A C 1
ATOM 832 O O . GLN A 1 104 ? -23.101 8.486 25.848 1.00 93.06 104 GLN A O 1
ATOM 837 N N . ASP A 1 105 ? -22.815 6.867 24.318 1.00 93.88 105 ASP A N 1
ATOM 838 C CA . ASP A 1 105 ? -24.223 6.454 24.296 1.00 93.88 105 ASP A CA 1
ATOM 839 C C . ASP A 1 105 ? -24.673 5.846 25.642 1.00 93.88 105 ASP A C 1
ATOM 841 O O . ASP A 1 105 ? -25.828 6.025 26.033 1.00 93.88 105 ASP A O 1
ATOM 845 N N . TYR A 1 106 ? -23.790 5.145 26.365 1.00 92.06 106 TYR A N 1
ATOM 846 C CA . TYR A 1 106 ? -24.069 4.615 27.707 1.00 92.06 106 TYR A CA 1
ATOM 847 C C . TYR A 1 106 ? -24.082 5.710 28.777 1.00 92.06 106 TYR A C 1
ATOM 849 O O . TYR A 1 106 ? -25.028 5.782 29.566 1.00 92.06 106 TYR A O 1
ATOM 857 N N . LEU A 1 107 ? -23.110 6.627 28.752 1.00 92.75 107 LEU A N 1
ATOM 858 C CA . LEU A 1 107 ? -23.100 7.785 29.651 1.00 92.75 107 LEU A CA 1
ATOM 859 C C . LEU A 1 107 ? -24.363 8.642 29.487 1.00 92.75 107 LEU A C 1
ATOM 861 O O . LEU A 1 107 ? -24.961 9.066 30.474 1.00 92.75 107 LEU A O 1
ATOM 865 N N . ALA A 1 108 ? -24.822 8.853 28.248 1.00 93.31 108 ALA A N 1
ATOM 866 C CA . ALA A 1 108 ? -26.048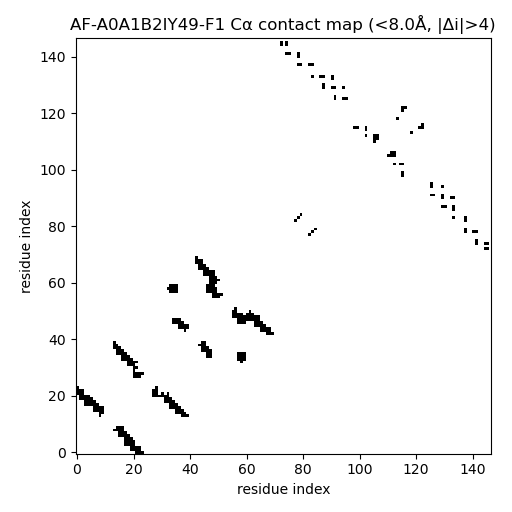 9.601 27.963 1.00 93.31 108 ALA A CA 1
ATOM 867 C C . ALA A 1 108 ? -27.320 8.930 28.521 1.00 93.31 108 ALA A C 1
ATOM 869 O O . ALA A 1 108 ? -28.317 9.609 28.768 1.00 93.31 108 ALA A O 1
ATOM 870 N N . LYS A 1 109 ? -27.290 7.610 28.744 1.00 95.06 109 LYS A N 1
ATOM 871 C CA . LYS A 1 109 ? -28.363 6.848 29.405 1.00 95.06 109 LYS A CA 1
ATOM 872 C C . LYS A 1 109 ? -28.243 6.838 30.931 1.00 95.06 109 LYS A C 1
ATOM 874 O O . LYS A 1 109 ? -29.106 6.272 31.596 1.00 95.06 109 LYS A O 1
ATOM 879 N N . GLY A 1 110 ? -27.205 7.467 31.484 1.00 91.31 110 GLY A N 1
ATOM 880 C CA . GLY A 1 110 ? -26.913 7.464 32.916 1.00 91.31 110 GLY A CA 1
ATOM 881 C C . GLY A 1 110 ? -26.294 6.157 33.414 1.00 91.31 110 GLY A C 1
ATOM 882 O O . GLY A 1 110 ? -26.323 5.897 34.615 1.00 91.31 110 GLY A O 1
ATOM 883 N N . GLU A 1 111 ? -25.761 5.322 32.517 1.00 92.50 111 GLU A N 1
ATOM 884 C CA . GLU A 1 111 ? -25.056 4.102 32.905 1.00 92.50 111 GLU A CA 1
ATOM 885 C C . GLU A 1 111 ? -23.652 4.441 33.424 1.00 92.50 111 GLU A C 1
ATOM 887 O O . GLU A 1 111 ? -22.961 5.300 32.874 1.00 92.50 111 GLU A O 1
ATOM 892 N N . ASN A 1 112 ? -23.224 3.754 34.486 1.00 85.75 112 ASN A N 1
ATOM 893 C CA . ASN A 1 112 ? -21.870 3.874 35.019 1.00 85.75 112 ASN A CA 1
ATOM 894 C C . ASN A 1 112 ? -20.987 2.798 34.383 1.00 85.75 112 ASN A C 1
ATOM 896 O O . ASN A 1 112 ? -20.907 1.673 34.879 1.00 85.75 112 ASN A O 1
ATOM 900 N N . VAL A 1 113 ? -20.393 3.142 33.247 1.00 87.69 113 VAL A N 1
ATOM 901 C CA . VAL A 1 113 ? -19.485 2.287 32.480 1.00 87.69 113 VAL A CA 1
ATOM 902 C C . VAL A 1 113 ? -18.049 2.786 32.633 1.00 87.69 113 VAL A C 1
ATOM 904 O O . VAL A 1 113 ? -17.822 3.988 32.757 1.00 87.69 113 VAL A O 1
ATOM 907 N N . GLU A 1 114 ? -17.089 1.863 32.652 1.00 88.56 114 GLU A N 1
ATOM 908 C CA . GLU A 1 114 ? -15.660 2.188 32.710 1.00 88.56 114 GLU A CA 1
ATOM 909 C C . GLU A 1 114 ? -15.206 2.899 31.427 1.00 88.56 114 GLU A C 1
ATOM 911 O O . GLU A 1 114 ? -15.756 2.659 30.347 1.00 88.56 114 GLU A O 1
ATOM 916 N N . ASP A 1 115 ? -14.221 3.794 31.552 1.00 88.25 115 ASP A N 1
ATOM 917 C CA . ASP A 1 115 ? -13.647 4.463 30.390 1.00 88.25 115 ASP A CA 1
ATOM 918 C C . ASP A 1 115 ? -12.947 3.420 29.506 1.00 88.25 115 ASP A C 1
ATOM 920 O O . ASP A 1 115 ? -12.038 2.724 29.973 1.00 88.25 115 ASP A O 1
ATOM 924 N N . PRO A 1 116 ? -13.327 3.296 28.224 1.00 88.38 116 PRO A N 1
ATOM 925 C CA . PRO A 1 116 ? -12.731 2.310 27.344 1.00 88.38 116 PRO A CA 1
ATOM 926 C C . PRO A 1 116 ? -11.217 2.467 27.162 1.00 88.38 116 PRO A C 1
ATOM 928 O O . PRO A 1 116 ? -10.587 1.495 26.751 1.00 88.38 116 PRO A O 1
ATOM 931 N N . SER A 1 117 ? -10.613 3.638 27.417 1.00 88.19 117 SER A N 1
ATOM 932 C CA . SER A 1 117 ? -9.148 3.782 27.364 1.00 88.19 117 SER A CA 1
ATOM 933 C C . SER A 1 117 ? -8.426 3.160 28.558 1.00 88.19 117 SER A C 1
ATOM 935 O O . SER A 1 117 ? -7.250 2.825 28.434 1.00 88.19 117 SER A O 1
ATOM 937 N N . GLU A 1 118 ? -9.116 3.002 29.687 1.00 90.44 118 GLU A N 1
ATOM 938 C CA . GLU A 1 118 ? -8.572 2.435 30.926 1.00 90.44 118 GLU A CA 1
ATOM 939 C C . GLU A 1 118 ? -8.842 0.921 31.031 1.00 90.44 118 GLU A C 1
ATOM 941 O O . GLU A 1 118 ? -8.088 0.199 31.686 1.00 90.44 118 GLU A O 1
ATOM 946 N N . ASP A 1 119 ? -9.852 0.414 30.311 1.00 91.44 119 ASP A N 1
ATOM 947 C CA . ASP A 1 119 ? -10.162 -1.016 30.227 1.00 91.44 119 ASP A CA 1
ATOM 948 C C . ASP A 1 119 ? -9.107 -1.773 29.395 1.00 91.44 119 ASP A C 1
ATOM 950 O O . ASP A 1 119 ? -9.145 -1.858 28.160 1.00 91.44 119 ASP A O 1
ATOM 954 N N . THR A 1 120 ? -8.137 -2.356 30.101 1.00 92.75 120 THR A N 1
ATOM 955 C CA . THR A 1 120 ? -7.027 -3.102 29.488 1.00 92.75 120 THR A CA 1
ATOM 956 C C . THR A 1 120 ? -7.466 -4.343 28.702 1.00 92.75 120 THR A C 1
ATOM 958 O O . THR A 1 120 ? -6.846 -4.660 27.680 1.00 92.75 120 THR A O 1
ATOM 961 N N . ASP A 1 121 ? -8.544 -5.017 29.113 1.00 93.81 121 ASP A N 1
ATOM 962 C CA . ASP A 1 121 ? -9.068 -6.193 28.414 1.00 93.81 121 ASP A CA 1
ATOM 963 C C . ASP A 1 121 ? -9.731 -5.778 27.097 1.00 93.81 121 ASP A C 1
ATOM 965 O O . ASP A 1 121 ? -9.513 -6.406 26.053 1.00 93.81 121 ASP A O 1
ATOM 969 N N . LEU A 1 122 ? -10.492 -4.683 27.111 1.00 91.81 122 LEU A N 1
ATOM 970 C CA . LEU A 1 122 ? -11.093 -4.108 25.912 1.00 91.81 122 LEU A CA 1
ATOM 971 C C . LEU A 1 122 ? -10.028 -3.621 24.925 1.00 91.81 122 LEU A C 1
ATOM 973 O O . LEU A 1 122 ? -10.117 -3.919 23.730 1.00 91.81 122 LEU A O 1
ATOM 977 N N . GLN A 1 123 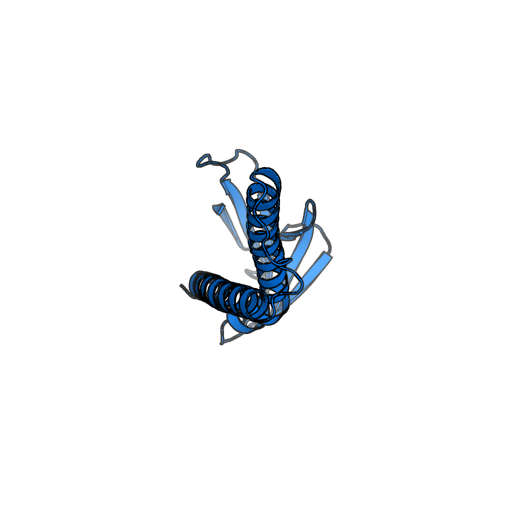? -8.987 -2.936 25.402 1.00 93.38 123 GLN A N 1
ATOM 978 C CA . GLN A 1 123 ? -7.872 -2.487 24.559 1.00 93.38 123 GLN A CA 1
ATOM 979 C C . GLN A 1 123 ? -7.096 -3.659 23.938 1.00 93.38 123 GLN A C 1
ATOM 981 O O . GLN A 1 123 ? -6.695 -3.604 22.767 1.00 93.38 123 GLN A O 1
ATOM 986 N N . SER A 1 124 ? -6.946 -4.760 24.678 1.00 94.31 124 SER A N 1
ATOM 987 C CA . SER A 1 124 ? -6.374 -6.003 24.152 1.00 94.31 124 SER A CA 1
ATOM 988 C C . SER A 1 124 ? -7.247 -6.595 23.036 1.00 94.31 124 SER A C 1
ATOM 990 O O . SER A 1 124 ? -6.758 -6.886 21.941 1.00 94.31 124 SER A O 1
ATOM 992 N N . GLN A 1 125 ? -8.570 -6.656 23.233 1.00 93.56 125 GLN A N 1
ATOM 993 C CA . GLN A 1 125 ? -9.509 -7.128 22.206 1.00 93.56 125 GLN A CA 1
ATOM 994 C C . GLN A 1 125 ? -9.510 -6.253 20.944 1.00 93.56 125 GLN A C 1
ATOM 996 O O . GLN A 1 125 ? -9.598 -6.778 19.827 1.00 93.56 125 GLN A O 1
ATOM 1001 N N . ILE A 1 126 ? -9.416 -4.927 21.096 1.00 91.56 126 ILE A N 1
ATOM 1002 C CA . ILE A 1 126 ? -9.272 -3.996 19.968 1.00 91.56 126 ILE A CA 1
ATOM 1003 C C . ILE A 1 126 ? -7.987 -4.322 19.201 1.00 91.56 126 ILE A C 1
ATOM 1005 O O . ILE A 1 126 ? -8.033 -4.519 17.984 1.00 91.56 126 ILE A O 1
ATOM 1009 N N . THR A 1 127 ? -6.866 -4.462 19.909 1.00 94.12 127 THR A N 1
ATOM 1010 C CA . THR A 1 127 ? -5.560 -4.786 19.319 1.00 94.12 127 THR A CA 1
ATOM 1011 C C . THR A 1 127 ? -5.601 -6.099 18.531 1.00 94.12 127 THR A C 1
ATOM 1013 O O . THR A 1 127 ? -5.134 -6.160 17.387 1.00 94.12 127 THR A O 1
ATOM 1016 N N . ASP A 1 128 ? -6.216 -7.145 19.083 1.00 95.56 128 ASP A N 1
ATOM 1017 C CA . ASP A 1 128 ? -6.352 -8.443 18.419 1.00 95.56 128 ASP A CA 1
ATOM 1018 C C . ASP A 1 128 ? -7.216 -8.366 17.157 1.00 95.56 128 ASP A C 1
ATOM 1020 O O . ASP A 1 128 ? -6.842 -8.896 16.100 1.00 95.56 128 ASP A O 1
ATOM 1024 N N . LYS A 1 129 ? -8.341 -7.642 17.213 1.00 92.75 129 LYS A N 1
ATOM 1025 C CA . LYS A 1 129 ? -9.195 -7.409 16.039 1.00 92.75 129 LYS A CA 1
ATOM 1026 C C . LYS A 1 129 ? -8.475 -6.609 14.958 1.00 92.75 129 LYS A C 1
ATOM 1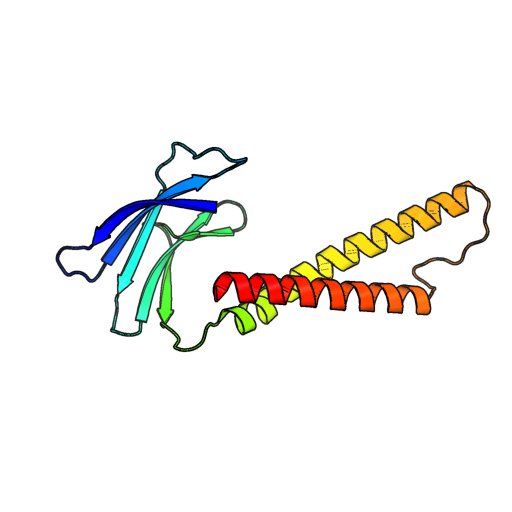028 O O . LYS A 1 129 ? -8.581 -6.955 13.777 1.00 92.75 129 LYS A O 1
ATOM 1033 N N . VAL A 1 130 ? -7.711 -5.585 15.334 1.00 92.62 130 VAL A N 1
ATOM 1034 C CA . VAL A 1 130 ? -6.886 -4.795 14.408 1.00 92.62 130 VAL A CA 1
ATOM 1035 C C . VAL A 1 130 ? -5.825 -5.669 13.751 1.00 92.62 130 VAL A C 1
ATOM 1037 O O . VAL A 1 130 ? -5.663 -5.621 12.528 1.00 92.62 130 VAL A O 1
ATOM 1040 N N . ASN A 1 131 ? -5.135 -6.513 14.518 1.00 92.56 131 ASN A N 1
ATOM 1041 C CA . ASN A 1 131 ? -4.101 -7.405 14.000 1.00 92.56 131 ASN A CA 1
ATOM 1042 C C . ASN A 1 131 ? -4.668 -8.468 13.052 1.00 92.56 131 ASN A C 1
ATOM 1044 O O . ASN A 1 131 ? -4.108 -8.692 11.972 1.00 92.56 131 ASN A O 1
ATOM 1048 N N . SER A 1 132 ? -5.793 -9.087 13.412 1.00 92.88 132 SER A N 1
ATOM 1049 C CA . SER A 1 132 ? -6.474 -10.082 12.579 1.00 92.88 132 SER A CA 1
ATOM 1050 C C . SER A 1 132 ? -7.020 -9.470 11.282 1.00 92.88 132 SER A C 1
ATOM 1052 O O . SER A 1 132 ? -6.738 -9.961 10.181 1.00 92.88 132 SER A O 1
ATOM 1054 N N . GLY A 1 133 ? -7.713 -8.330 11.386 1.00 85.12 133 GLY A N 1
ATOM 1055 C CA . GLY A 1 133 ? -8.234 -7.590 10.235 1.00 85.12 133 GLY A CA 1
ATOM 1056 C C . GLY A 1 133 ? -7.122 -7.115 9.300 1.00 85.12 133 GLY A C 1
ATOM 1057 O O . GLY A 1 133 ? -7.201 -7.310 8.086 1.00 85.12 133 GLY A O 1
ATOM 1058 N N . THR A 1 134 ? -6.033 -6.584 9.863 1.00 88.06 134 THR A N 1
ATOM 1059 C CA . THR A 1 134 ? -4.843 -6.199 9.096 1.00 88.06 134 THR A CA 1
ATOM 1060 C C . THR A 1 134 ? -4.253 -7.405 8.378 1.00 88.06 134 THR A C 1
ATOM 1062 O O . THR A 1 134 ? -4.001 -7.334 7.182 1.00 88.06 134 THR A O 1
ATOM 1065 N N . THR A 1 135 ? -4.037 -8.524 9.071 1.00 90.56 135 THR A N 1
ATOM 1066 C CA . THR A 1 135 ? -3.430 -9.723 8.469 1.00 90.56 135 THR A CA 1
ATOM 1067 C C . THR A 1 135 ? -4.257 -10.230 7.292 1.00 90.56 135 THR A C 1
ATOM 1069 O O . THR A 1 135 ? -3.707 -10.516 6.229 1.00 90.56 135 THR A O 1
ATOM 1072 N N . THR A 1 136 ? -5.581 -10.252 7.444 1.00 88.25 136 THR A N 1
ATOM 1073 C CA . THR A 1 136 ? -6.509 -10.635 6.374 1.00 88.25 136 THR A CA 1
ATOM 1074 C C . THR A 1 136 ? -6.401 -9.695 5.172 1.00 88.25 136 THR A C 1
ATOM 1076 O O . THR A 1 136 ? -6.195 -10.160 4.050 1.00 88.25 136 THR A O 1
ATOM 1079 N N . ALA A 1 137 ? -6.459 -8.377 5.393 1.00 83.44 137 ALA A N 1
ATOM 1080 C CA . ALA A 1 137 ? -6.351 -7.381 4.324 1.00 83.44 137 ALA A CA 1
ATOM 1081 C C . ALA A 1 137 ? -4.992 -7.439 3.602 1.00 83.44 137 ALA A C 1
ATOM 1083 O O . ALA A 1 137 ? -4.921 -7.326 2.377 1.00 83.44 137 ALA A O 1
ATOM 1084 N N . ILE A 1 138 ? -3.907 -7.653 4.351 1.00 87.88 138 ILE A N 1
ATOM 1085 C CA . ILE A 1 138 ? -2.553 -7.792 3.810 1.00 87.88 138 ILE A CA 1
ATOM 1086 C C . ILE A 1 138 ? -2.439 -9.049 2.948 1.00 87.88 138 ILE A C 1
ATOM 1088 O O . ILE A 1 138 ? -1.904 -8.960 1.844 1.00 87.88 138 ILE A O 1
ATOM 1092 N N . ASN A 1 139 ? -2.965 -10.188 3.401 1.00 87.50 139 ASN A N 1
ATOM 1093 C CA . ASN A 1 139 ? -2.946 -11.425 2.620 1.00 87.50 139 ASN A CA 1
ATOM 1094 C C . ASN A 1 139 ? -3.748 -11.277 1.324 1.00 87.50 139 ASN A C 1
ATOM 1096 O O . ASN A 1 139 ? -3.207 -11.544 0.259 1.00 87.50 139 ASN A O 1
ATOM 1100 N N . GLN A 1 140 ? -4.966 -10.730 1.387 1.00 84.06 140 GLN A N 1
ATOM 1101 C CA . GLN A 1 140 ? -5.778 -10.469 0.191 1.00 84.06 140 GLN A CA 1
ATOM 1102 C C . GLN A 1 140 ? -5.066 -9.549 -0.808 1.00 84.06 140 GLN A C 1
ATOM 1104 O O . GLN A 1 140 ? -5.103 -9.786 -2.016 1.00 84.06 140 GLN A O 1
ATOM 1109 N N . LEU A 1 141 ? -4.386 -8.507 -0.318 1.00 78.88 141 LEU A N 1
ATOM 1110 C CA . LEU A 1 141 ? -3.616 -7.615 -1.176 1.00 78.88 141 LEU A CA 1
ATOM 1111 C C . LEU A 1 141 ? -2.438 -8.354 -1.819 1.00 78.88 141 LEU A C 1
ATOM 1113 O O . LEU A 1 141 ? -2.247 -8.248 -3.027 1.00 78.88 141 LEU A O 1
ATOM 1117 N N . VAL A 1 142 ? -1.669 -9.119 -1.040 1.00 84.62 142 VAL A N 1
ATOM 1118 C CA . VAL A 1 142 ? -0.548 -9.924 -1.549 1.00 84.62 142 VAL A CA 1
ATOM 1119 C C . VAL A 1 142 ? -1.020 -10.933 -2.593 1.00 84.62 142 VAL A C 1
ATOM 1121 O O . VAL A 1 142 ? -0.391 -11.035 -3.645 1.00 84.62 142 VAL A O 1
ATOM 1124 N N . ASP A 1 143 ? -2.131 -11.618 -2.337 1.00 84.50 143 ASP A N 1
ATOM 1125 C CA . ASP A 1 143 ? -2.717 -12.587 -3.257 1.00 84.50 143 ASP A CA 1
ATOM 1126 C C . ASP A 1 143 ? -3.144 -11.906 -4.556 1.00 84.50 143 ASP A C 1
ATOM 1128 O O . ASP A 1 143 ? -2.752 -12.370 -5.618 1.00 84.50 143 ASP A O 1
ATOM 1132 N N . SER A 1 144 ? -3.796 -10.738 -4.492 1.00 75.25 144 SER A N 1
ATOM 1133 C CA . SER A 1 144 ? -4.192 -9.970 -5.687 1.00 75.25 144 SER A CA 1
ATOM 1134 C C . SER A 1 144 ? -3.021 -9.506 -6.568 1.00 75.25 144 SER A C 1
ATOM 1136 O O . SER A 1 144 ? -3.205 -9.225 -7.750 1.00 75.25 144 SER A O 1
ATOM 1138 N N . PHE A 1 145 ? -1.814 -9.398 -6.001 1.00 75.75 145 PHE A N 1
ATOM 1139 C CA . PHE A 1 145 ? -0.596 -9.095 -6.759 1.00 75.75 145 PHE A CA 1
ATOM 1140 C C . PHE A 1 145 ? 0.046 -10.341 -7.383 1.00 75.75 145 PHE A C 1
ATOM 1142 O O . PHE A 1 145 ? 0.867 -10.198 -8.291 1.00 75.75 145 PHE A O 1
ATOM 1149 N N . ASN A 1 146 ? -0.270 -11.528 -6.865 1.00 78.25 146 ASN A N 1
ATOM 1150 C CA . ASN A 1 146 ? 0.331 -12.801 -7.264 1.00 78.25 146 ASN A CA 1
ATOM 1151 C C . ASN A 1 146 ? -0.589 -13.665 -8.135 1.00 78.25 146 ASN A C 1
ATOM 1153 O O . ASN A 1 146 ? -0.084 -14.572 -8.796 1.00 78.25 146 ASN A O 1
ATOM 1157 N N . SER A 1 147 ? -1.897 -13.405 -8.101 1.00 62.25 147 SER A N 1
ATOM 1158 C CA . SER A 1 147 ? -2.935 -13.984 -8.961 1.00 62.25 147 SER A CA 1
ATOM 1159 C C . SER A 1 147 ? -2.915 -13.377 -10.358 1.00 62.25 147 SER A C 1
ATOM 1161 O O . SER A 1 147 ? -2.967 -14.152 -11.335 1.00 62.25 147 SER A O 1
#

Organism: NCBI:txid240427

Foldseek 3Di:
DKDWDDWDADPVNQKIKTWIFDDDPNDTDPDTFIAMWGHPDPFKIKFAWDDDPPDTDTHPDHDIDMDTHDPDDCLLVCCVVPVLVVQLVVLLVVLVVVVVVVVVVCVVVVHDDDDCVPPPVSVVVSNVCSVVVSVVVSVVRSVVSVD

Sequence (147 aa):
MVVPVKNSFSKTMRTLYVTYHTISNGKVGKTNYKLSIYKKTSSTYSAKLTKYKSGRAVNIKGTTYTFTKTKSSPAKSYVNTYTKPIFQKSLQDQYEAAVQKQYQDYLAKGENVEDPSEDTDLQSQITDKVNSGTTTAINQLVDSFNS